Protein AF-A0A259NHW7-F1 (afdb_monomer_lite)

Foldseek 3Di:
DPPPVPVPVVVLLVVLVVVLVVLVVQLVVLVVCVVVVNPDPCSVVSNVVSVVSNPVSVPPPD

pLDDT: mean 78.61, std 15.97, range [43.62, 96.56]

Radius of gyration: 14.8 Å; chains: 1; bounding box: 31×21×42 Å

Structure (mmCIF, N/CA/C/O backbone):
data_AF-A0A259NHW7-F1
#
_entry.id   AF-A0A259NHW7-F1
#
loop_
_atom_site.group_PDB
_atom_site.id
_atom_site.type_symbol
_atom_site.label_atom_id
_atom_site.label_alt_id
_atom_site.label_comp_id
_atom_site.label_asym_id
_atom_site.label_entity_id
_atom_site.label_seq_id
_atom_site.pdbx_PDB_ins_code
_atom_site.Cartn_x
_atom_site.Cartn_y
_atom_site.Cartn_z
_atom_site.occupancy
_atom_site.B_iso_or_equiv
_atom_site.auth_seq_id
_atom_site.auth_comp_id
_atom_site.auth_asym_id
_atom_site.auth_atom_id
_atom_site.pdbx_PDB_model_num
ATOM 1 N N . VAL A 1 1 ? 3.539 2.950 -27.189 1.00 47.16 1 VAL A N 1
ATOM 2 C CA . VAL A 1 1 ? 4.568 1.943 -26.828 1.00 47.16 1 VAL A CA 1
ATOM 3 C C . VAL A 1 1 ? 5.853 2.673 -26.433 1.00 47.16 1 VAL A C 1
ATOM 5 O O . VAL A 1 1 ? 6.596 3.080 -27.308 1.00 47.16 1 VAL A O 1
ATOM 8 N N . ARG A 1 2 ? 6.078 2.943 -25.136 1.00 53.91 2 ARG A N 1
ATOM 9 C CA . ARG A 1 2 ? 7.226 3.754 -24.654 1.00 53.91 2 ARG A CA 1
ATOM 10 C C . ARG A 1 2 ? 8.489 2.942 -24.307 1.00 53.91 2 ARG A C 1
ATOM 12 O O . ARG A 1 2 ? 9.535 3.531 -24.085 1.00 53.91 2 ARG A O 1
ATOM 19 N N . LEU A 1 3 ? 8.416 1.606 -24.289 1.00 55.62 3 LEU A N 1
ATOM 20 C CA . LEU A 1 3 ? 9.497 0.726 -23.803 1.00 55.62 3 LEU A CA 1
ATOM 21 C C . LEU A 1 3 ? 10.127 -0.184 -24.878 1.00 55.62 3 LEU A C 1
ATOM 23 O O . LEU A 1 3 ? 11.003 -0.981 -24.552 1.00 55.62 3 LEU A O 1
ATOM 27 N N . ALA A 1 4 ? 9.710 -0.089 -26.146 1.00 56.81 4 ALA A N 1
ATOM 28 C CA .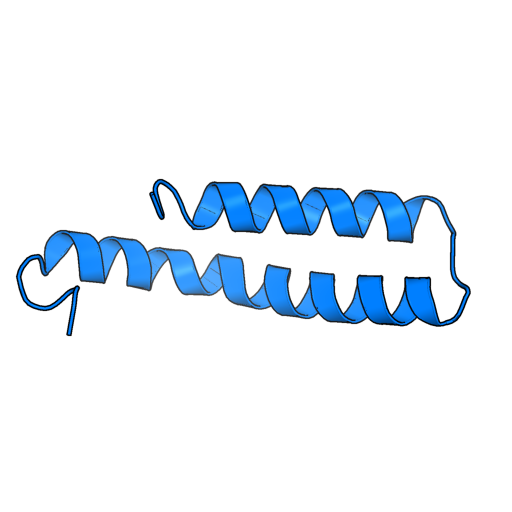 ALA A 1 4 ? 10.231 -0.963 -27.206 1.00 56.81 4 ALA A CA 1
ATOM 29 C C . ALA A 1 4 ? 11.707 -0.693 -27.551 1.00 56.81 4 ALA A C 1
ATOM 31 O O . ALA A 1 4 ? 12.419 -1.614 -27.936 1.00 56.81 4 ALA A O 1
ATOM 32 N N . ASN A 1 5 ? 12.191 0.533 -27.339 1.00 58.69 5 ASN A N 1
ATOM 33 C CA . ASN A 1 5 ? 13.532 0.937 -27.770 1.00 58.69 5 ASN A CA 1
ATOM 34 C C . ASN A 1 5 ? 14.634 0.653 -26.736 1.00 58.69 5 ASN A C 1
ATOM 36 O O . ASN A 1 5 ? 15.776 1.043 -26.958 1.00 58.69 5 ASN A O 1
ATOM 40 N N . ASN A 1 6 ? 14.326 0.013 -25.597 1.00 59.62 6 ASN A N 1
ATOM 41 C CA . ASN A 1 6 ? 15.347 -0.257 -24.582 1.00 59.62 6 ASN A CA 1
ATOM 42 C C . ASN A 1 6 ? 15.110 -1.577 -23.811 1.00 59.62 6 ASN A C 1
ATOM 44 O O . ASN A 1 6 ? 14.596 -1.579 -22.685 1.00 59.62 6 ASN A O 1
ATOM 48 N N . PRO A 1 7 ? 15.466 -2.733 -24.405 1.00 66.62 7 PRO A N 1
ATOM 49 C CA . PRO A 1 7 ? 15.170 -4.055 -23.849 1.00 66.62 7 PRO A CA 1
ATOM 50 C C . PRO A 1 7 ? 15.838 -4.325 -22.492 1.00 66.62 7 PRO A C 1
ATOM 52 O O . PRO A 1 7 ? 15.279 -5.069 -21.685 1.00 66.62 7 PRO A O 1
ATOM 55 N N . ALA A 1 8 ? 16.979 -3.694 -22.195 1.00 64.19 8 ALA A N 1
ATOM 56 C CA . ALA A 1 8 ? 17.637 -3.784 -20.889 1.00 64.19 8 ALA A CA 1
ATOM 57 C C . ALA A 1 8 ? 16.816 -3.094 -19.782 1.00 64.19 8 ALA A C 1
ATOM 59 O O . ALA A 1 8 ? 16.607 -3.669 -18.711 1.00 64.19 8 ALA A O 1
ATOM 60 N N . LEU A 1 9 ? 16.261 -1.910 -20.066 1.00 60.84 9 LEU A N 1
ATOM 61 C CA . LEU A 1 9 ? 15.361 -1.193 -19.159 1.00 60.84 9 LEU A CA 1
ATOM 62 C C . LEU A 1 9 ? 14.058 -1.975 -18.941 1.00 60.84 9 LEU A C 1
ATOM 64 O O . LEU A 1 9 ? 13.641 -2.180 -17.805 1.00 60.84 9 LEU A O 1
ATOM 68 N N . ALA A 1 10 ? 13.463 -2.505 -20.012 1.00 63.28 10 ALA A N 1
ATOM 69 C CA . ALA A 1 10 ? 12.249 -3.318 -19.925 1.00 63.28 10 ALA A CA 1
ATOM 70 C C . ALA A 1 10 ? 12.446 -4.627 -19.132 1.00 63.28 10 ALA A C 1
ATOM 72 O O . ALA A 1 10 ? 11.489 -5.156 -18.564 1.00 63.28 10 ALA A O 1
ATOM 73 N N . ARG A 1 11 ? 13.666 -5.178 -19.107 1.00 64.50 11 ARG A N 1
ATOM 74 C CA . ARG A 1 11 ? 14.019 -6.373 -18.324 1.00 64.50 11 ARG A CA 1
ATOM 75 C C . ARG A 1 11 ? 14.295 -6.023 -16.852 1.00 64.50 11 ARG A C 1
ATOM 77 O O . ARG A 1 11 ? 13.818 -6.723 -15.969 1.00 64.50 11 ARG A O 1
ATOM 84 N N . SER A 1 12 ? 14.952 -4.890 -16.591 1.00 59.97 12 SER A N 1
ATOM 85 C CA . SER A 1 12 ? 15.145 -4.312 -15.248 1.00 59.97 12 SER A CA 1
ATOM 86 C C . SER A 1 12 ? 13.816 -4.001 -14.542 1.00 59.97 12 SER A C 1
ATOM 88 O O . SER A 1 12 ? 13.633 -4.384 -13.389 1.00 59.97 12 SER A O 1
ATOM 90 N N . ILE A 1 13 ? 12.859 -3.386 -15.246 1.00 63.09 13 ILE A N 1
ATOM 91 C CA . ILE A 1 13 ? 11.519 -3.104 -14.714 1.00 63.09 13 ILE A CA 1
ATOM 92 C C . ILE A 1 13 ? 10.767 -4.426 -14.464 1.00 63.09 13 ILE A C 1
ATOM 94 O O . ILE A 1 13 ? 10.240 -4.626 -13.371 1.00 63.09 13 ILE A O 1
ATOM 98 N N . ARG A 1 14 ? 10.796 -5.382 -15.412 1.00 65.19 14 ARG A N 1
ATOM 99 C CA . ARG A 1 14 ? 10.193 -6.724 -15.237 1.00 65.19 14 ARG A CA 1
ATOM 100 C C . ARG A 1 14 ? 10.705 -7.485 -14.021 1.00 65.19 14 ARG A C 1
ATOM 102 O O . ARG A 1 14 ? 9.902 -8.093 -13.329 1.00 65.19 14 ARG A O 1
ATOM 109 N N . ASN A 1 15 ? 11.997 -7.404 -13.723 1.00 63.66 15 ASN A N 1
ATOM 110 C CA . ASN A 1 15 ? 12.574 -8.079 -12.560 1.00 63.66 15 ASN A CA 1
ATOM 111 C C . ASN A 1 15 ? 12.223 -7.399 -11.223 1.00 63.66 15 ASN A C 1
ATOM 113 O O . ASN A 1 15 ? 12.412 -8.005 -10.173 1.00 63.66 15 ASN A O 1
ATOM 117 N N . ARG A 1 16 ? 11.722 -6.156 -11.241 1.00 65.31 16 ARG A N 1
ATOM 118 C CA . ARG A 1 16 ? 11.327 -5.397 -10.039 1.00 65.31 16 ARG A CA 1
ATOM 119 C C . ARG A 1 16 ? 9.839 -5.509 -9.709 1.00 65.31 16 ARG A C 1
ATOM 121 O O . ARG A 1 16 ? 9.474 -5.371 -8.546 1.00 65.31 16 ARG A O 1
ATOM 128 N N . PHE A 1 17 ? 8.998 -5.822 -10.694 1.00 61.56 17 PHE A N 1
ATOM 129 C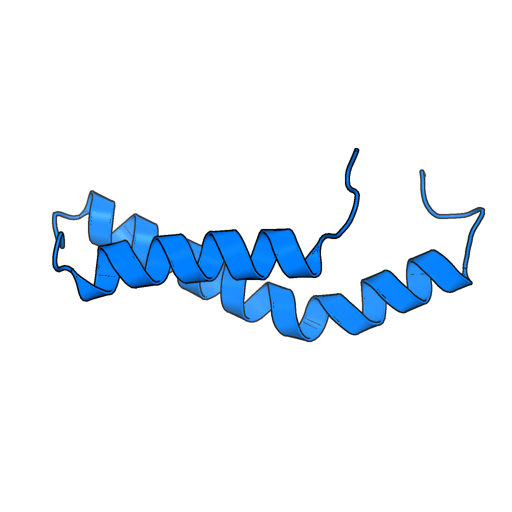 CA . PHE A 1 17 ? 7.559 -6.037 -10.499 1.00 61.56 17 PHE A CA 1
ATOM 130 C C . PHE A 1 17 ? 7.179 -7.089 -9.434 1.00 61.56 17 PHE A C 1
ATOM 132 O O . PHE A 1 17 ? 6.245 -6.806 -8.685 1.00 61.56 17 PHE A O 1
ATOM 139 N N . PRO A 1 18 ? 7.890 -8.228 -9.262 1.00 65.75 18 PRO A N 1
ATOM 140 C CA . PRO A 1 18 ? 7.510 -9.247 -8.275 1.00 65.75 18 PRO A CA 1
ATOM 141 C C . PRO A 1 18 ? 7.501 -8.749 -6.822 1.00 65.75 18 PRO A C 1
ATOM 143 O O . PRO A 1 18 ? 6.832 -9.333 -5.976 1.00 65.75 18 PRO A O 1
ATOM 146 N N . TYR A 1 19 ? 8.231 -7.669 -6.529 1.00 63.16 19 TYR A N 1
ATOM 147 C CA . TYR A 1 19 ? 8.323 -7.082 -5.188 1.00 63.16 19 TYR A CA 1
ATOM 148 C C . TYR A 1 19 ? 7.404 -5.869 -4.996 1.00 63.16 19 TYR A C 1
ATOM 150 O O . TYR A 1 19 ? 7.179 -5.437 -3.869 1.00 63.16 19 TYR A O 1
ATOM 158 N N . ILE A 1 20 ? 6.865 -5.325 -6.088 1.00 69.25 20 ILE A N 1
ATOM 159 C CA . ILE A 1 20 ? 5.979 -4.156 -6.084 1.00 69.25 20 ILE A CA 1
ATOM 160 C C . ILE A 1 20 ? 4.510 -4.590 -6.004 1.00 69.25 20 ILE A C 1
ATOM 162 O O . ILE A 1 20 ? 3.726 -3.952 -5.304 1.00 69.25 20 ILE A O 1
ATOM 166 N N . ASP A 1 21 ? 4.151 -5.707 -6.638 1.00 79.88 21 ASP A N 1
ATOM 167 C CA . ASP A 1 21 ? 2.784 -6.245 -6.615 1.00 79.88 21 ASP A CA 1
ATOM 168 C C . ASP A 1 21 ? 2.261 -6.497 -5.186 1.00 79.88 21 ASP A C 1
ATOM 170 O O . ASP A 1 21 ? 1.195 -5.985 -4.829 1.00 79.88 21 ASP A O 1
ATOM 174 N N . PRO A 1 22 ? 3.021 -7.172 -4.297 1.00 84.56 22 PRO A N 1
ATOM 175 C CA . PRO A 1 22 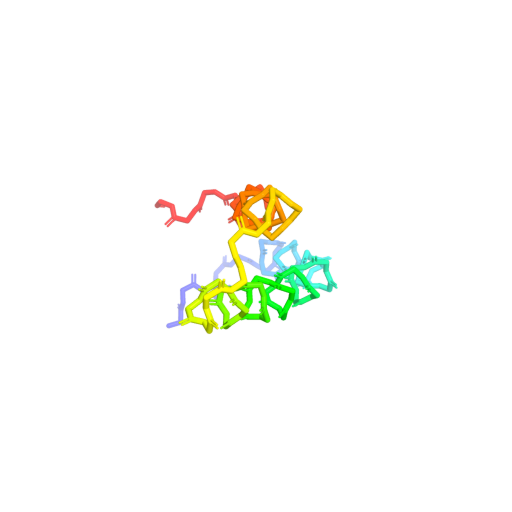? 2.588 -7.371 -2.915 1.00 84.56 22 PRO A CA 1
ATOM 176 C C . PRO A 1 22 ? 2.411 -6.056 -2.143 1.00 84.56 22 PRO A C 1
ATOM 178 O O . PRO A 1 22 ? 1.505 -5.942 -1.316 1.00 84.56 22 PRO A O 1
ATOM 181 N N . LEU A 1 23 ? 3.241 -5.044 -2.426 1.00 85.31 23 LEU A N 1
ATOM 182 C CA . LEU A 1 23 ? 3.137 -3.726 -1.796 1.00 85.31 23 LEU A CA 1
ATOM 183 C C . LEU A 1 23 ? 1.896 -2.963 -2.269 1.00 85.31 23 LEU A C 1
ATOM 185 O O . LEU A 1 23 ? 1.251 -2.307 -1.452 1.00 85.31 23 LEU A O 1
ATOM 189 N N . HIS A 1 24 ? 1.514 -3.084 -3.544 1.00 86.31 24 HIS A N 1
ATOM 190 C CA . HIS A 1 24 ? 0.263 -2.516 -4.049 1.00 86.31 24 HIS A CA 1
ATOM 191 C C . HIS A 1 24 ? -0.958 -3.144 -3.376 1.00 86.31 24 HIS A C 1
ATOM 193 O O . HIS A 1 24 ? -1.835 -2.419 -2.901 1.00 86.31 24 HIS A O 1
ATOM 199 N N . HIS A 1 25 ? -0.998 -4.474 -3.272 1.00 91.06 25 HIS A N 1
ATOM 200 C CA . HIS A 1 25 ? -2.088 -5.170 -2.587 1.00 91.06 25 HIS A CA 1
ATOM 201 C C . HIS A 1 25 ? -2.186 -4.771 -1.110 1.00 91.06 25 HIS A C 1
ATOM 203 O O . HIS A 1 25 ? -3.278 -4.471 -0.618 1.00 91.06 25 HIS A O 1
ATOM 209 N N . LEU A 1 26 ? -1.046 -4.693 -0.418 1.00 90.69 26 LEU A N 1
ATOM 210 C CA . LEU A 1 26 ? -0.986 -4.238 0.967 1.00 90.69 26 LEU A CA 1
ATOM 211 C C . LEU A 1 26 ? -1.468 -2.786 1.112 1.00 90.69 26 LEU A C 1
ATOM 213 O O . LEU A 1 26 ? -2.265 -2.497 2.004 1.00 90.69 26 LEU A O 1
ATOM 217 N N . GLN A 1 27 ? -1.039 -1.877 0.230 1.00 92.69 27 GLN A N 1
ATOM 218 C CA . GLN A 1 27 ? -1.468 -0.477 0.265 1.00 92.69 27 GLN A CA 1
ATOM 219 C C . GLN A 1 27 ? -2.989 -0.346 0.109 1.00 92.69 27 GLN A C 1
ATOM 221 O O . GLN A 1 27 ? -3.615 0.403 0.860 1.00 92.69 27 GLN A O 1
ATOM 226 N N . ILE A 1 28 ? -3.591 -1.077 -0.836 1.00 95.31 28 ILE A N 1
ATOM 227 C CA . ILE A 1 28 ? -5.042 -1.054 -1.080 1.00 95.31 28 ILE A CA 1
ATOM 228 C C . ILE A 1 28 ? -5.806 -1.494 0.172 1.00 95.31 28 ILE A C 1
ATOM 230 O O . ILE A 1 28 ? -6.745 -0.816 0.595 1.00 95.31 28 ILE A O 1
ATOM 234 N N . GLU A 1 29 ? -5.388 -2.595 0.793 1.00 95.38 29 GLU A N 1
ATOM 235 C CA . GLU A 1 29 ? -6.038 -3.121 1.993 1.00 95.38 29 GLU A CA 1
ATOM 236 C C . GLU A 1 29 ? -5.898 -2.165 3.189 1.00 95.38 29 GLU A C 1
ATOM 238 O O . GLU A 1 29 ? -6.862 -1.926 3.919 1.00 95.38 29 GLU A O 1
ATOM 243 N N . LEU A 1 30 ? -4.728 -1.549 3.373 1.00 95.19 30 LEU A N 1
ATOM 244 C CA . LEU A 1 30 ? -4.511 -0.583 4.451 1.00 95.19 30 LEU A CA 1
ATOM 245 C C . LEU A 1 30 ? -5.334 0.697 4.260 1.00 95.19 30 LEU A C 1
ATOM 247 O O . LEU A 1 30 ? -5.951 1.174 5.212 1.00 95.19 30 LEU A O 1
ATOM 251 N N . VAL A 1 31 ? -5.424 1.218 3.032 1.00 95.44 31 VAL A N 1
ATOM 252 C CA . VAL A 1 31 ? -6.286 2.369 2.714 1.00 95.44 31 VAL A CA 1
ATOM 253 C C . VAL A 1 31 ? -7.762 2.021 2.914 1.00 95.44 31 VAL A C 1
ATOM 255 O O . VAL A 1 31 ? -8.518 2.841 3.438 1.00 95.44 31 VAL A O 1
ATOM 258 N N . ARG A 1 32 ? -8.187 0.805 2.548 1.00 96.06 32 ARG A N 1
ATOM 259 C CA . ARG A 1 32 ? -9.554 0.329 2.799 1.00 96.06 32 ARG A CA 1
ATOM 260 C C . ARG A 1 32 ? -9.867 0.305 4.296 1.00 96.06 32 ARG A C 1
ATOM 262 O O . ARG A 1 32 ? -10.918 0.799 4.695 1.00 96.06 32 ARG A O 1
ATOM 269 N N . ARG A 1 33 ? -8.961 -0.223 5.126 1.00 95.44 33 ARG A N 1
ATOM 270 C CA . ARG A 1 33 ? -9.105 -0.235 6.595 1.00 95.44 33 ARG A CA 1
ATOM 271 C C . ARG A 1 33 ? -9.167 1.169 7.177 1.00 95.44 33 ARG A C 1
ATOM 273 O O . ARG A 1 33 ? -10.042 1.434 7.997 1.00 95.44 33 ARG A O 1
ATOM 280 N N . TYR A 1 34 ? -8.292 2.055 6.709 1.00 95.25 34 TYR A N 1
ATOM 281 C CA . TYR A 1 34 ? -8.276 3.451 7.124 1.00 95.25 34 TYR A CA 1
ATOM 282 C C . TYR A 1 34 ? -9.617 4.131 6.828 1.00 95.25 34 TYR A C 1
ATOM 284 O O . TYR A 1 34 ? -10.245 4.677 7.723 1.00 95.25 34 TYR A O 1
ATOM 292 N N . ARG A 1 35 ? -10.137 3.994 5.602 1.00 94.88 35 ARG A N 1
ATOM 293 C CA . ARG A 1 35 ? -11.454 4.538 5.215 1.00 94.88 35 ARG A CA 1
ATOM 294 C C . ARG A 1 35 ? -12.630 3.918 5.975 1.00 94.88 35 ARG A C 1
ATOM 296 O O . ARG A 1 35 ? -13.668 4.556 6.091 1.00 94.88 35 ARG A O 1
ATOM 303 N N . ALA A 1 36 ? -12.472 2.702 6.495 1.00 96.56 36 ALA A N 1
ATOM 304 C CA . ALA A 1 36 ? -13.450 2.040 7.355 1.00 96.56 36 ALA A CA 1
ATOM 305 C C . ALA A 1 36 ? -13.353 2.467 8.838 1.00 96.56 36 ALA A C 1
ATOM 307 O O . ALA A 1 36 ? -13.967 1.831 9.692 1.00 96.56 36 ALA A O 1
ATOM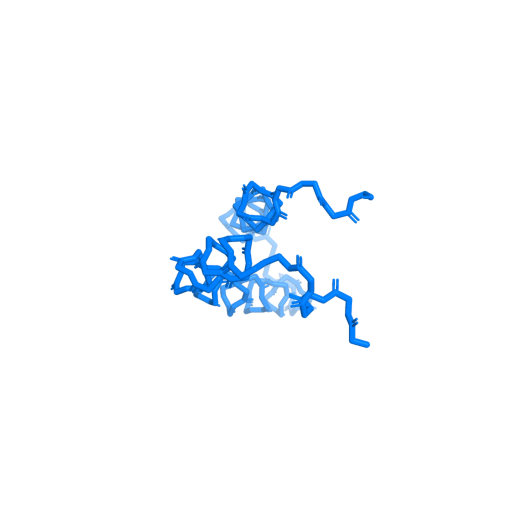 308 N N . GLY A 1 37 ? -12.568 3.502 9.160 1.00 94.00 37 GLY A N 1
ATOM 309 C CA . GLY A 1 37 ? -12.429 4.042 10.514 1.00 94.00 37 GLY A CA 1
ATOM 310 C C . GLY A 1 37 ? -11.373 3.348 11.378 1.00 94.00 37 GLY A C 1
ATOM 311 O O . GLY A 1 37 ? -11.221 3.694 12.549 1.00 94.00 37 GLY A O 1
ATOM 312 N N . LYS A 1 38 ? -10.612 2.382 10.838 1.00 90.81 38 LYS A N 1
ATOM 313 C CA . LYS A 1 38 ? -9.478 1.775 11.556 1.00 90.81 38 LYS A CA 1
ATOM 314 C C . LYS A 1 38 ? -8.251 2.672 11.416 1.00 90.81 38 LYS A C 1
ATOM 316 O O . LYS A 1 38 ? -7.460 2.521 10.488 1.00 90.81 38 LYS A O 1
ATOM 321 N N . HIS A 1 39 ? -8.133 3.631 12.328 1.00 92.00 39 HIS A N 1
ATOM 322 C CA . HIS A 1 39 ? -7.061 4.631 12.345 1.00 92.00 39 HIS A CA 1
ATOM 323 C C . HIS A 1 39 ? -5.941 4.294 13.340 1.00 92.00 39 HIS A C 1
ATOM 325 O O . HIS A 1 39 ? -5.298 5.195 13.870 1.00 92.00 39 HIS A O 1
ATOM 331 N N . ASP A 1 40 ? -5.709 3.013 13.633 1.00 93.69 40 ASP A N 1
ATOM 332 C CA . ASP A 1 40 ? -4.587 2.643 14.490 1.00 93.69 40 ASP A CA 1
ATOM 333 C C . ASP A 1 40 ? -3.245 3.011 13.832 1.00 93.69 40 ASP A C 1
ATOM 335 O O . ASP A 1 40 ? -3.095 3.021 12.605 1.00 93.69 40 ASP A O 1
ATOM 339 N N . GLU A 1 41 ? -2.238 3.304 14.656 1.00 93.12 41 GLU A N 1
ATOM 340 C CA . GLU A 1 41 ? -0.932 3.755 14.168 1.00 93.12 41 GLU A CA 1
ATOM 341 C C . GLU A 1 41 ? -0.257 2.747 13.228 1.00 93.12 41 GLU A C 1
ATOM 343 O O . GLU A 1 41 ? 0.580 3.124 12.406 1.00 93.12 41 GLU A O 1
ATOM 348 N N . ARG A 1 42 ? -0.571 1.449 13.346 1.00 92.31 42 ARG A N 1
ATOM 349 C CA . ARG A 1 42 ? 0.012 0.425 12.470 1.00 92.31 42 ARG A CA 1
ATOM 350 C C . ARG A 1 42 ? -0.558 0.543 11.061 1.00 92.31 42 ARG A C 1
ATOM 352 O O . ARG A 1 42 ? 0.207 0.401 10.110 1.00 92.31 42 ARG A O 1
ATOM 359 N N . VAL A 1 43 ? -1.846 0.863 10.916 1.00 92.69 43 VAL A N 1
ATOM 360 C CA . VAL A 1 43 ? -2.464 1.145 9.611 1.00 92.69 43 VAL A CA 1
ATOM 361 C C . VAL A 1 43 ? -1.830 2.372 8.963 1.00 92.69 43 VAL A C 1
ATOM 363 O O . VAL A 1 43 ? -1.368 2.281 7.827 1.00 92.69 43 VAL A O 1
ATOM 366 N N . GLN A 1 44 ? -1.728 3.491 9.684 1.00 93.44 44 GLN A N 1
ATOM 367 C CA . GLN A 1 44 ? -1.123 4.717 9.146 1.00 93.44 44 GLN A CA 1
ATOM 368 C C . GLN A 1 44 ? 0.350 4.515 8.757 1.00 93.44 44 GLN A C 1
ATOM 370 O O . GLN A 1 44 ? 0.744 4.826 7.630 1.00 93.44 44 GLN A O 1
ATOM 375 N N . ARG A 1 45 ? 1.163 3.920 9.643 1.00 94.69 45 ARG A N 1
ATOM 376 C CA . ARG A 1 45 ? 2.571 3.604 9.342 1.00 94.69 45 ARG A CA 1
ATOM 377 C C . ARG A 1 45 ? 2.702 2.646 8.160 1.00 94.69 45 ARG A C 1
ATOM 379 O O . ARG A 1 45 ? 3.561 2.854 7.307 1.00 94.69 45 ARG A O 1
ATOM 386 N N . GLY A 1 46 ? 1.842 1.633 8.075 1.00 93.38 46 GLY A N 1
ATOM 387 C CA . GLY A 1 46 ? 1.836 0.686 6.963 1.00 93.38 46 GLY A CA 1
ATOM 388 C C . GLY A 1 46 ? 1.579 1.360 5.611 1.00 93.38 46 GLY A C 1
ATOM 389 O O . GLY A 1 46 ? 2.254 1.035 4.636 1.00 93.38 46 GLY A O 1
ATOM 390 N N . ILE A 1 47 ? 0.658 2.332 5.553 1.00 92.25 47 ILE A N 1
ATOM 391 C CA . ILE A 1 47 ? 0.374 3.095 4.326 1.00 92.25 47 ILE A CA 1
ATOM 392 C C . ILE A 1 47 ? 1.625 3.856 3.873 1.00 92.25 47 ILE A C 1
ATOM 394 O O . ILE A 1 47 ? 2.003 3.768 2.705 1.00 92.25 47 ILE A O 1
ATOM 398 N N . HIS A 1 48 ? 2.305 4.553 4.788 1.00 94.19 48 HIS A N 1
ATOM 399 C CA . HIS A 1 48 ? 3.529 5.292 4.463 1.00 94.19 48 HIS A CA 1
ATOM 400 C C . HIS A 1 48 ? 4.665 4.379 3.987 1.00 94.19 48 HIS A C 1
ATOM 402 O O . HIS A 1 48 ? 5.352 4.708 3.019 1.00 94.19 48 HIS A O 1
ATOM 408 N N . ILE A 1 49 ? 4.842 3.217 4.620 1.00 92.50 49 ILE A N 1
ATOM 409 C CA . ILE A 1 49 ? 5.850 2.229 4.210 1.00 92.50 49 ILE A CA 1
ATOM 410 C C . ILE A 1 49 ? 5.559 1.715 2.797 1.00 92.50 49 ILE A C 1
ATOM 412 O O . ILE A 1 49 ? 6.477 1.647 1.980 1.00 92.50 49 ILE A O 1
ATOM 416 N N . ALA A 1 50 ? 4.300 1.398 2.484 1.00 89.94 50 ALA A N 1
ATOM 417 C CA . ALA A 1 50 ? 3.927 0.914 1.160 1.00 89.94 50 ALA A CA 1
ATOM 418 C C . ALA A 1 50 ? 4.163 1.977 0.073 1.00 89.94 50 ALA A C 1
ATOM 420 O O . ALA A 1 50 ? 4.780 1.671 -0.947 1.00 89.94 50 ALA A O 1
ATOM 421 N N . ILE A 1 51 ? 3.777 3.235 0.328 1.00 89.06 51 ILE A N 1
ATOM 422 C CA . ILE A 1 51 ? 4.030 4.370 -0.578 1.00 89.06 51 ILE A CA 1
ATOM 423 C C . ILE A 1 51 ? 5.530 4.523 -0.852 1.00 89.06 51 ILE A C 1
ATOM 425 O O . ILE A 1 51 ? 5.944 4.583 -2.010 1.00 89.06 51 ILE A O 1
ATOM 429 N N . ASN A 1 52 ? 6.350 4.539 0.201 1.00 88.56 52 ASN A N 1
ATOM 430 C CA . ASN A 1 52 ? 7.798 4.686 0.069 1.00 88.56 52 ASN A CA 1
ATOM 431 C C . ASN A 1 52 ? 8.427 3.498 -0.674 1.00 88.56 52 ASN A C 1
ATOM 433 O O . ASN A 1 52 ? 9.303 3.696 -1.515 1.00 88.56 52 ASN A O 1
ATOM 437 N N . GLY A 1 53 ? 7.964 2.273 -0.409 1.00 85.75 53 GLY A N 1
ATOM 438 C CA . GLY A 1 53 ? 8.438 1.064 -1.084 1.00 85.75 53 GLY A CA 1
ATOM 439 C C . GLY A 1 53 ? 8.104 1.045 -2.578 1.00 85.75 53 GLY A C 1
ATOM 440 O O . GLY A 1 53 ? 8.969 0.742 -3.400 1.00 85.75 53 GLY A O 1
ATOM 441 N N . ILE A 1 54 ? 6.884 1.443 -2.948 1.00 84.88 54 ILE A N 1
ATOM 442 C CA . ILE A 1 54 ? 6.459 1.568 -4.350 1.00 84.88 54 ILE A CA 1
ATOM 443 C C . ILE A 1 54 ? 7.263 2.660 -5.060 1.00 84.88 54 ILE A C 1
ATOM 445 O O . ILE A 1 54 ? 7.800 2.420 -6.141 1.00 84.88 54 ILE A O 1
ATOM 449 N N . ALA A 1 55 ? 7.419 3.834 -4.442 1.00 84.56 55 ALA A N 1
ATOM 450 C CA . ALA A 1 55 ? 8.212 4.926 -5.003 1.00 84.56 55 ALA A CA 1
ATOM 451 C C . ALA A 1 55 ? 9.684 4.523 -5.216 1.00 84.56 55 ALA A C 1
ATOM 453 O O . ALA A 1 55 ? 10.262 4.786 -6.274 1.00 84.56 55 ALA A O 1
ATOM 454 N N . ALA A 1 56 ? 10.281 3.818 -4.250 1.00 83.19 56 ALA A N 1
ATOM 455 C CA . ALA A 1 56 ? 11.641 3.296 -4.356 1.00 83.19 56 ALA A CA 1
ATOM 456 C C . ALA A 1 56 ? 11.782 2.214 -5.441 1.00 83.19 56 ALA A C 1
ATOM 458 O O . ALA A 1 56 ? 12.823 2.137 -6.096 1.00 83.19 56 ALA A O 1
ATOM 459 N N . GLY A 1 57 ? 10.747 1.396 -5.658 1.00 75.56 57 GLY A N 1
ATOM 460 C CA . GLY A 1 57 ? 10.716 0.373 -6.703 1.00 75.56 57 GLY A CA 1
ATOM 461 C C . GLY A 1 57 ? 10.560 0.943 -8.117 1.00 75.56 57 GLY A C 1
ATOM 462 O O . GLY A 1 57 ? 11.170 0.429 -9.059 1.00 75.56 57 GLY A O 1
ATOM 463 N N . LEU A 1 58 ? 9.795 2.030 -8.260 1.00 73.88 58 LEU A N 1
ATOM 464 C CA . LEU A 1 58 ? 9.447 2.630 -9.551 1.00 73.88 58 LEU A CA 1
ATOM 465 C C . LEU A 1 58 ? 10.504 3.576 -10.145 1.00 73.88 58 LEU A C 1
ATOM 467 O O . 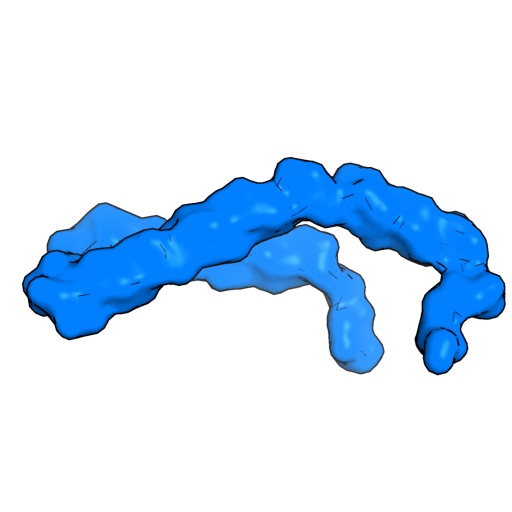LEU A 1 58 ? 10.331 3.930 -11.302 1.00 73.88 58 LEU A O 1
ATOM 471 N N . ARG A 1 59 ? 11.564 3.962 -9.405 1.00 66.81 59 ARG A N 1
ATOM 472 C CA . ARG A 1 59 ? 12.708 4.832 -9.811 1.00 66.81 59 ARG A CA 1
ATOM 473 C C . ARG A 1 59 ? 12.569 5.578 -11.159 1.00 66.81 59 ARG A C 1
ATOM 475 O O . ARG A 1 59 ? 12.664 4.957 -12.212 1.00 66.81 59 ARG A O 1
ATOM 482 N N . ASN A 1 60 ? 12.563 6.917 -11.111 1.00 49.44 60 ASN A N 1
ATOM 483 C CA . ASN A 1 60 ? 12.509 7.835 -12.265 1.00 49.44 60 ASN A CA 1
ATOM 484 C C . ASN A 1 60 ? 11.353 7.530 -13.231 1.00 49.44 60 ASN A C 1
ATOM 486 O O . ASN A 1 60 ? 11.559 7.143 -14.377 1.00 49.44 60 ASN A O 1
ATOM 490 N N . THR A 1 61 ? 10.125 7.759 -12.768 1.00 51.34 61 THR A N 1
ATOM 491 C CA . THR A 1 61 ? 8.945 7.889 -13.642 1.00 51.34 61 THR A CA 1
ATOM 492 C C . THR A 1 61 ? 8.765 9.316 -14.179 1.00 51.34 61 THR A C 1
ATOM 494 O O . THR A 1 61 ? 7.690 9.626 -14.690 1.00 51.34 61 THR A O 1
ATOM 497 N N . GLY A 1 62 ? 9.767 10.183 -13.979 1.00 43.62 62 GLY A N 1
ATOM 498 C CA . GLY A 1 62 ? 9.805 11.561 -14.477 1.00 43.62 62 GLY A CA 1
ATOM 499 C C . GLY A 1 62 ? 10.088 1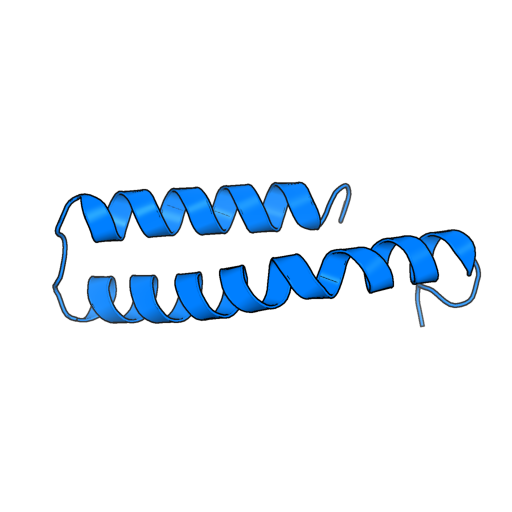1.628 -15.968 1.00 43.62 62 GLY A C 1
ATOM 500 O O . GLY A 1 62 ? 10.880 10.786 -16.448 1.00 43.62 62 GLY A O 1
#

Secondary structure (DSSP, 8-state):
--STT-HHHHHHHHHHHHHHHHHHHHHHHHHHHHHTT---HHHHHHHHHHHHHHHHHH----

Sequence (62 aa):
VRLANNPALARSIRNRFPYIDPLHHLQIELVRRYRAGKHDERVQRGIHIAINGIAAGLRNTG